Protein AF-A0A1F3WG05-F1 (afdb_monomer)

Structure (mmCIF, N/CA/C/O backbone):
data_AF-A0A1F3WG05-F1
#
_entry.id   AF-A0A1F3WG05-F1
#
loop_
_atom_site.group_PDB
_atom_site.id
_atom_site.type_symbol
_atom_site.label_atom_id
_atom_site.label_alt_id
_atom_site.label_comp_id
_atom_site.label_asym_id
_atom_site.label_entity_id
_atom_site.label_seq_id
_atom_site.pdbx_PDB_ins_code
_atom_site.Cartn_x
_atom_site.Cartn_y
_atom_site.Cartn_z
_atom_site.occupancy
_atom_site.B_iso_or_equiv
_atom_site.auth_seq_id
_atom_site.auth_comp_id
_atom_site.auth_asym_id
_atom_site.auth_atom_id
_atom_site.pdbx_PDB_model_num
ATOM 1 N N . MET A 1 1 ? -15.937 -15.911 16.873 1.00 46.56 1 MET A N 1
ATOM 2 C CA . MET A 1 1 ? -14.904 -16.800 16.287 1.00 46.56 1 MET A CA 1
ATOM 3 C C . MET A 1 1 ? -14.982 -16.893 14.755 1.00 46.56 1 MET A C 1
ATOM 5 O O . MET A 1 1 ? -13.997 -16.581 14.102 1.00 46.56 1 MET A O 1
ATOM 9 N N . LEU A 1 2 ? -16.144 -17.197 14.152 1.00 41.44 2 LEU A N 1
ATOM 10 C CA . LEU A 1 2 ? -16.315 -17.305 12.683 1.00 41.44 2 LEU A CA 1
ATOM 11 C C . LEU A 1 2 ? -16.040 -16.015 11.875 1.00 41.44 2 LEU A C 1
ATOM 13 O O . LEU A 1 2 ? -15.661 -16.089 10.707 1.00 41.44 2 LEU A O 1
ATOM 17 N N . LYS A 1 3 ? -16.226 -14.830 12.477 1.00 51.09 3 LYS A N 1
ATOM 18 C CA . LYS A 1 3 ? -15.956 -13.531 11.829 1.00 51.09 3 LYS A CA 1
ATOM 19 C C . LYS A 1 3 ? -14.454 -13.311 11.592 1.00 51.09 3 LYS A C 1
ATOM 21 O O . LYS A 1 3 ? -14.095 -12.846 10.519 1.00 51.09 3 LYS A O 1
ATOM 26 N N . ASN A 1 4 ? -13.599 -13.738 12.527 1.00 56.19 4 ASN A N 1
ATOM 27 C CA . ASN A 1 4 ? -12.140 -13.610 12.410 1.00 56.19 4 ASN A CA 1
ATOM 28 C C . ASN A 1 4 ? -11.589 -14.517 11.301 1.00 56.19 4 ASN A C 1
ATOM 30 O O . ASN A 1 4 ? -10.885 -14.035 10.425 1.00 56.19 4 ASN A O 1
ATOM 34 N N . LEU A 1 5 ? -12.055 -15.770 11.226 1.00 58.59 5 LEU A N 1
ATOM 35 C CA . LEU A 1 5 ? -11.658 -16.720 10.174 1.00 58.59 5 LEU A CA 1
ATOM 36 C C . LEU A 1 5 ? -11.956 -16.223 8.748 1.00 58.59 5 LEU A C 1
ATOM 38 O O . LEU A 1 5 ? -11.181 -16.462 7.824 1.00 58.59 5 LEU A O 1
ATOM 42 N N . LYS A 1 6 ? -13.083 -15.526 8.539 1.00 60.25 6 LYS A N 1
ATOM 43 C CA . LYS A 1 6 ? -13.409 -14.933 7.228 1.00 60.25 6 LYS A CA 1
ATOM 44 C C . LYS A 1 6 ? -12.484 -13.770 6.877 1.00 60.25 6 LYS A C 1
ATOM 46 O O . LYS A 1 6 ? -12.163 -13.604 5.703 1.00 60.25 6 LYS A O 1
ATOM 51 N N . ILE A 1 7 ? -12.088 -12.981 7.874 1.00 64.31 7 ILE A N 1
ATOM 52 C CA . ILE A 1 7 ? -11.195 -11.845 7.677 1.00 64.31 7 ILE A CA 1
ATOM 53 C C . ILE A 1 7 ? -9.787 -12.345 7.333 1.00 64.31 7 ILE A C 1
ATOM 55 O O . ILE A 1 7 ? -9.242 -11.933 6.312 1.00 64.31 7 ILE A O 1
ATOM 59 N N . ASP A 1 8 ? -9.270 -13.319 8.084 1.00 68.88 8 ASP A N 1
ATOM 60 C CA . ASP A 1 8 ? -7.958 -13.930 7.837 1.00 68.88 8 ASP A CA 1
ATOM 61 C C . ASP A 1 8 ? -7.867 -14.540 6.431 1.00 68.88 8 ASP A C 1
ATOM 63 O O . ASP A 1 8 ? -6.876 -14.369 5.721 1.00 68.88 8 ASP A O 1
ATOM 67 N N . ARG A 1 9 ? -8.948 -15.180 5.968 1.00 72.56 9 ARG A N 1
ATOM 68 C CA . ARG A 1 9 ? -9.009 -15.749 4.618 1.00 72.56 9 ARG A CA 1
ATOM 69 C C . ARG A 1 9 ? -8.945 -14.684 3.518 1.00 72.56 9 ARG A C 1
ATOM 71 O O . ARG A 1 9 ? -8.328 -14.920 2.486 1.00 72.56 9 ARG A O 1
ATOM 78 N N . ASN A 1 10 ? -9.561 -13.518 3.717 1.00 73.56 10 ASN A N 1
ATOM 79 C CA . ASN A 1 10 ? -9.488 -12.430 2.739 1.00 73.56 10 ASN A CA 1
ATOM 80 C C . ASN A 1 10 ? -8.072 -11.848 2.645 1.00 73.56 10 ASN A C 1
ATOM 82 O O . ASN A 1 10 ? -7.598 -11.613 1.536 1.00 73.56 10 ASN A O 1
ATOM 86 N N . TYR A 1 11 ? -7.384 -11.678 3.780 1.00 75.75 11 TYR A N 1
ATOM 87 C CA . TYR A 1 11 ? -5.973 -11.275 3.800 1.00 75.75 11 TYR A CA 1
ATOM 88 C C . TYR A 1 11 ? -5.090 -12.285 3.082 1.00 75.75 11 TYR A C 1
ATOM 90 O O . TYR A 1 11 ? -4.233 -11.910 2.285 1.00 75.75 11 TYR A O 1
ATOM 98 N N . PHE A 1 12 ? -5.341 -13.571 3.314 1.00 82.44 12 PHE A N 1
ATOM 99 C CA . PHE A 1 12 ? -4.622 -14.633 2.629 1.00 82.44 12 PHE A CA 1
ATOM 100 C C . PHE A 1 12 ? -4.825 -14.582 1.108 1.00 82.44 12 PHE A C 1
ATOM 102 O O . PHE A 1 12 ? -3.854 -14.668 0.360 1.00 82.44 12 PHE A O 1
ATOM 109 N N . TYR A 1 13 ? -6.054 -14.352 0.630 1.00 83.62 13 TYR A N 1
ATOM 110 C CA . TYR A 1 13 ? -6.299 -14.165 -0.803 1.00 83.62 13 TYR A CA 1
ATOM 111 C C . TYR A 1 13 ? -5.591 -12.933 -1.367 1.00 83.62 13 TYR A C 1
ATOM 113 O O . TYR A 1 13 ? -5.012 -13.023 -2.443 1.00 83.62 13 TYR A O 1
ATOM 121 N N . GLN A 1 14 ? -5.573 -11.810 -0.646 1.00 83.12 14 GLN A N 1
ATOM 122 C CA . GLN A 1 14 ? -4.838 -10.617 -1.080 1.00 83.12 14 GLN A CA 1
ATOM 123 C C . GLN A 1 14 ? -3.334 -10.858 -1.170 1.00 83.12 14 GLN A C 1
ATOM 125 O O . GLN A 1 14 ? -2.693 -10.343 -2.083 1.00 83.12 14 GLN A O 1
ATOM 130 N N . LEU A 1 15 ? -2.784 -11.640 -0.244 1.00 88.00 15 LEU A N 1
ATOM 131 C CA . LEU A 1 15 ? -1.379 -12.021 -0.233 1.00 88.00 15 LEU A CA 1
ATOM 132 C C . LEU A 1 15 ? -1.056 -12.934 -1.424 1.00 88.00 15 LEU A C 1
ATOM 134 O O . LEU A 1 15 ? -0.077 -12.696 -2.123 1.00 88.00 15 LEU A O 1
ATOM 138 N N . ILE A 1 16 ? -1.916 -13.913 -1.727 1.00 90.25 16 ILE A N 1
ATOM 139 C CA . ILE A 1 16 ? -1.788 -14.736 -2.939 1.00 90.25 16 ILE A CA 1
ATOM 140 C C . ILE A 1 16 ? -1.853 -13.863 -4.196 1.00 90.25 16 ILE A C 1
ATOM 142 O O . ILE A 1 16 ? -0.980 -13.969 -5.055 1.00 90.25 16 ILE A O 1
ATOM 146 N N . SER A 1 17 ? -2.851 -12.982 -4.309 1.00 89.88 17 SER A N 1
ATOM 147 C CA . SER A 1 17 ? -2.987 -12.086 -5.462 1.00 89.88 17 SER A CA 1
ATOM 148 C C . SER A 1 17 ? -1.771 -11.175 -5.622 1.00 89.88 17 SER A C 1
ATOM 150 O O . SER A 1 17 ? -1.310 -10.975 -6.743 1.00 89.88 17 SER A O 1
ATOM 152 N N . PHE A 1 18 ? -1.204 -10.688 -4.516 1.00 93.06 18 PHE A N 1
ATOM 153 C CA . PHE A 1 18 ? 0.055 -9.953 -4.536 1.00 93.06 18 PHE A CA 1
ATOM 154 C C . PHE A 1 18 ? 1.179 -10.794 -5.140 1.00 93.06 18 PHE A C 1
ATOM 156 O O . PHE A 1 18 ? 1.827 -10.335 -6.074 1.00 93.06 18 PHE A O 1
ATOM 163 N N . PHE A 1 19 ? 1.388 -12.025 -4.662 1.00 93.88 19 PHE A N 1
ATOM 164 C CA . PHE A 1 19 ? 2.459 -12.888 -5.167 1.00 93.88 19 PHE A CA 1
ATOM 165 C C . PHE A 1 19 ? 2.313 -13.209 -6.654 1.00 93.88 19 PHE A C 1
ATOM 167 O O . PHE A 1 19 ? 3.304 -13.173 -7.378 1.00 93.88 19 PHE A O 1
ATOM 174 N N . VAL A 1 20 ? 1.091 -13.462 -7.127 1.00 93.50 20 VAL A N 1
ATOM 175 C CA . VAL A 1 20 ? 0.822 -13.703 -8.554 1.00 93.50 20 VAL A CA 1
ATOM 176 C C . VAL A 1 20 ? 1.231 -12.491 -9.396 1.00 93.50 20 VAL A C 1
ATOM 178 O O . VAL A 1 20 ? 1.925 -12.633 -10.401 1.00 93.50 20 VAL A O 1
ATOM 181 N N . ILE A 1 21 ? 0.851 -11.286 -8.970 1.00 93.19 21 ILE A N 1
ATOM 182 C CA . ILE A 1 21 ? 1.149 -10.053 -9.711 1.00 93.19 21 ILE A CA 1
ATOM 183 C C . ILE A 1 21 ? 2.628 -9.687 -9.597 1.00 93.19 21 ILE A C 1
ATOM 185 O O . ILE A 1 21 ? 3.241 -9.276 -10.575 1.00 93.19 21 ILE A O 1
ATOM 189 N N . PHE A 1 22 ? 3.233 -9.885 -8.430 1.00 92.44 22 PHE A N 1
ATOM 190 C CA . PHE A 1 22 ? 4.657 -9.663 -8.221 1.00 92.44 22 PHE A CA 1
ATOM 191 C C . PHE A 1 22 ? 5.510 -10.596 -9.092 1.00 92.44 22 PHE A C 1
ATOM 193 O O . PHE A 1 22 ? 6.515 -10.169 -9.665 1.00 92.44 22 PHE A O 1
ATOM 200 N N . LEU A 1 23 ? 5.090 -11.856 -9.247 1.00 94.12 23 LEU A N 1
ATOM 201 C CA . LEU A 1 23 ? 5.726 -12.806 -10.156 1.00 94.12 23 LEU A CA 1
ATOM 202 C C . LEU A 1 23 ? 5.585 -12.350 -11.613 1.00 94.12 23 LEU A C 1
ATOM 204 O O . LEU A 1 23 ? 6.571 -12.344 -12.341 1.00 94.12 23 LEU A O 1
ATOM 208 N N . PHE A 1 24 ? 4.411 -11.856 -12.014 1.00 94.06 24 PHE A N 1
ATOM 209 C CA . PHE A 1 24 ? 4.206 -11.273 -13.344 1.00 94.06 24 PHE A CA 1
ATOM 210 C C . PHE A 1 24 ? 5.111 -10.055 -13.603 1.00 94.06 24 PHE A C 1
ATOM 212 O O . PHE A 1 24 ? 5.796 -9.999 -14.621 1.00 94.06 24 PHE A O 1
ATOM 219 N N . LEU A 1 25 ? 5.210 -9.125 -12.645 1.00 92.19 25 LEU A N 1
ATOM 220 C CA . LEU A 1 25 ? 6.145 -7.991 -12.712 1.00 92.19 25 LEU A CA 1
ATOM 221 C C . LEU A 1 25 ? 7.610 -8.448 -12.779 1.00 92.19 25 LEU A C 1
ATOM 223 O O . LEU A 1 25 ? 8.461 -7.737 -13.310 1.00 92.19 25 LEU A O 1
ATOM 227 N N . SER A 1 26 ? 7.920 -9.624 -12.231 1.00 90.62 26 SER A N 1
ATOM 228 C CA . SER A 1 26 ? 9.259 -10.210 -12.288 1.00 90.62 26 SER A CA 1
ATOM 229 C C . SER A 1 26 ? 9.602 -10.783 -13.656 1.00 90.62 26 SER A C 1
ATOM 231 O O . SER A 1 26 ? 10.757 -10.692 -14.051 1.00 90.62 26 SER A O 1
ATOM 233 N N . VAL A 1 27 ? 8.612 -11.282 -14.397 1.00 94.81 27 VAL A N 1
ATOM 234 C CA . VAL A 1 27 ? 8.790 -11.801 -15.761 1.00 94.81 27 VAL A CA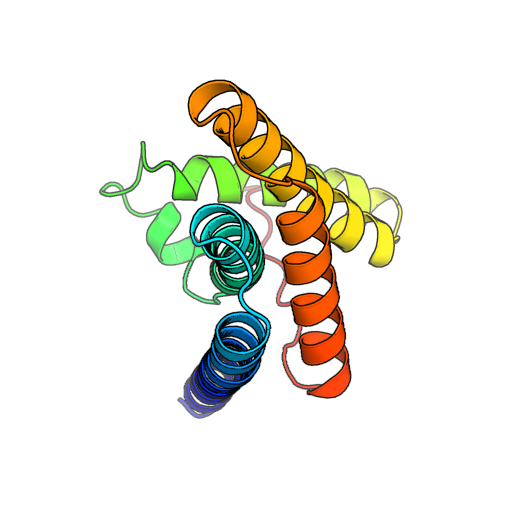 1
ATOM 235 C C . VAL A 1 27 ? 8.961 -10.676 -16.792 1.00 94.81 27 VAL A C 1
ATOM 237 O O . VAL A 1 27 ? 9.687 -10.854 -17.761 1.00 94.81 27 VAL A O 1
ATOM 240 N N . ILE A 1 28 ? 8.346 -9.506 -16.581 1.00 92.25 28 ILE A N 1
ATOM 241 C CA . ILE A 1 28 ? 8.380 -8.367 -17.532 1.00 92.25 28 ILE A CA 1
ATOM 242 C C . ILE A 1 28 ? 9.611 -7.463 -17.316 1.00 92.25 28 ILE A C 1
ATOM 244 O O . ILE A 1 28 ? 9.672 -6.341 -17.802 1.00 92.25 28 ILE A O 1
ATOM 248 N N . ASP A 1 29 ? 10.598 -7.936 -16.554 1.00 88.12 29 ASP A N 1
ATOM 249 C CA . ASP A 1 29 ? 11.842 -7.214 -16.263 1.00 88.12 29 ASP A CA 1
ATOM 250 C C . ASP A 1 29 ? 11.636 -5.794 -15.692 1.00 88.12 29 ASP A C 1
ATOM 252 O O . ASP A 1 29 ? 12.373 -4.843 -15.948 1.00 88.12 29 ASP A O 1
ATOM 256 N N . VAL A 1 30 ? 10.593 -5.626 -14.872 1.00 90.06 30 VAL A N 1
ATOM 257 C CA . VAL A 1 30 ? 10.375 -4.369 -14.150 1.00 90.06 30 VAL A CA 1
ATOM 258 C C . VAL A 1 30 ? 11.497 -4.183 -13.126 1.00 90.06 30 VAL A C 1
ATOM 260 O O . VAL A 1 30 ? 11.828 -5.109 -12.377 1.00 90.06 30 VAL A O 1
ATOM 263 N N . THR A 1 31 ? 12.060 -2.975 -13.044 1.00 91.00 31 THR A N 1
ATOM 264 C CA . THR A 1 31 ? 13.146 -2.673 -12.100 1.00 91.00 31 THR A CA 1
ATOM 265 C C . THR A 1 31 ? 12.743 -2.974 -10.653 1.00 91.00 31 THR A C 1
ATOM 267 O O . THR A 1 31 ? 11.577 -2.848 -10.260 1.00 91.00 31 THR A O 1
ATOM 270 N N . LEU A 1 32 ? 13.717 -3.364 -9.824 1.00 89.62 32 LEU A N 1
ATOM 271 C CA . LEU A 1 32 ? 13.472 -3.695 -8.417 1.00 89.62 32 LEU A CA 1
ATOM 272 C C . LEU A 1 32 ? 12.801 -2.537 -7.664 1.00 89.62 32 LEU A C 1
ATOM 274 O O . LEU A 1 32 ? 11.872 -2.762 -6.894 1.00 89.62 32 LEU A O 1
ATOM 278 N N . LEU A 1 33 ? 13.218 -1.298 -7.929 1.00 90.06 33 LEU A N 1
ATOM 279 C CA . LEU A 1 33 ? 12.658 -0.119 -7.273 1.00 90.06 33 LEU A CA 1
ATOM 280 C C . LEU A 1 33 ? 11.175 0.094 -7.628 1.00 90.06 33 LEU A C 1
ATOM 282 O O . LEU A 1 33 ? 10.364 0.370 -6.747 1.00 90.06 33 LEU A O 1
ATOM 286 N N . ASN A 1 34 ? 10.784 -0.149 -8.881 1.00 90.81 34 ASN A N 1
ATOM 287 C CA . ASN A 1 34 ? 9.382 -0.098 -9.308 1.00 90.81 34 ASN A CA 1
ATOM 288 C C . ASN A 1 34 ? 8.543 -1.205 -8.659 1.00 90.81 34 ASN A C 1
ATOM 290 O O . ASN A 1 34 ? 7.422 -0.955 -8.211 1.00 90.81 34 ASN A O 1
ATOM 294 N N . LYS A 1 35 ? 9.099 -2.418 -8.542 1.00 92.25 35 LYS A N 1
ATOM 295 C CA . LYS A 1 35 ? 8.474 -3.528 -7.803 1.00 92.25 35 LYS A CA 1
ATOM 296 C C . LYS A 1 35 ? 8.283 -3.180 -6.324 1.00 92.25 35 LYS A C 1
ATOM 298 O O . LYS A 1 35 ? 7.246 -3.514 -5.747 1.00 92.25 35 LYS A O 1
ATOM 303 N N . LEU A 1 36 ? 9.239 -2.484 -5.707 1.00 91.38 36 LEU A N 1
ATOM 304 C CA . LEU A 1 36 ? 9.131 -2.010 -4.324 1.00 91.38 36 LEU A CA 1
ATOM 305 C C . LEU A 1 36 ? 8.057 -0.930 -4.176 1.00 91.38 36 LEU A C 1
ATOM 307 O O . LEU A 1 36 ? 7.232 -1.029 -3.272 1.00 91.38 36 LEU A O 1
ATOM 311 N N . PHE A 1 37 ? 8.002 0.051 -5.077 1.00 92.88 37 PHE A N 1
ATOM 312 C CA . PHE A 1 37 ? 6.960 1.084 -5.079 1.00 92.88 37 PHE A CA 1
ATOM 313 C C . PHE A 1 37 ? 5.561 0.492 -5.249 1.00 92.88 37 PHE A C 1
ATOM 315 O O . PHE A 1 37 ? 4.637 0.860 -4.521 1.00 92.88 37 PHE A O 1
ATOM 322 N N . PHE A 1 38 ? 5.424 -0.481 -6.150 1.00 94.00 38 PHE A N 1
ATOM 323 C CA . PHE A 1 38 ? 4.210 -1.275 -6.288 1.00 94.00 38 PHE A CA 1
ATOM 324 C C . PHE A 1 38 ? 3.847 -1.992 -4.979 1.00 94.00 38 PHE A C 1
ATOM 326 O O . PHE A 1 38 ? 2.709 -1.910 -4.516 1.00 94.00 38 PHE A O 1
ATOM 333 N N . SER A 1 39 ? 4.821 -2.663 -4.359 1.00 93.81 39 SER A N 1
ATOM 334 C CA . SER A 1 39 ? 4.611 -3.453 -3.140 1.00 93.81 39 SER A CA 1
ATOM 335 C C . SER A 1 39 ? 4.208 -2.587 -1.953 1.00 93.81 39 SER A C 1
ATOM 337 O O . SER A 1 39 ? 3.255 -2.922 -1.252 1.00 93.81 39 SER A O 1
ATOM 339 N N . ILE A 1 40 ? 4.884 -1.452 -1.758 1.00 91.88 40 ILE A N 1
ATOM 340 C CA . ILE A 1 40 ? 4.542 -0.466 -0.730 1.00 91.88 40 ILE A CA 1
ATOM 341 C C . ILE A 1 40 ? 3.090 -0.045 -0.902 1.00 91.88 40 ILE A C 1
ATOM 343 O O . ILE A 1 40 ? 2.328 -0.115 0.057 1.00 91.88 40 ILE A O 1
ATOM 347 N N . ALA A 1 41 ? 2.687 0.319 -2.118 1.00 91.75 41 ALA A N 1
ATOM 348 C CA . ALA A 1 41 ? 1.324 0.751 -2.363 1.00 91.75 41 ALA A CA 1
ATOM 349 C C . ALA A 1 41 ? 0.287 -0.335 -2.092 1.00 91.75 41 ALA A C 1
ATOM 351 O O . ALA A 1 41 ? -0.691 -0.091 -1.390 1.00 91.75 41 ALA A O 1
ATOM 352 N N . TYR A 1 42 ? 0.521 -1.547 -2.587 1.00 91.12 42 TYR A N 1
ATOM 353 C CA . TYR A 1 42 ? -0.394 -2.664 -2.392 1.00 91.12 42 TYR A CA 1
ATOM 354 C C . TYR A 1 42 ? -0.566 -3.019 -0.903 1.00 91.12 42 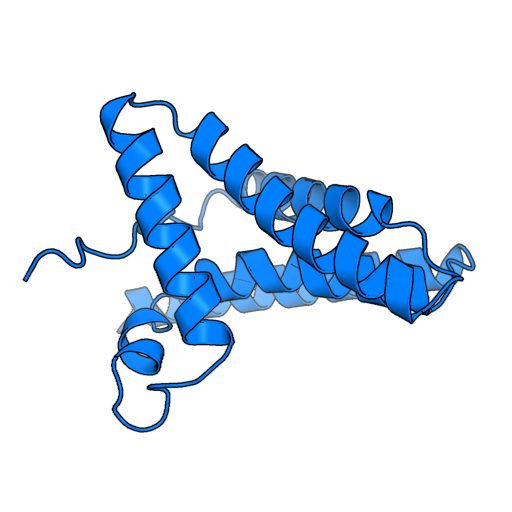TYR A C 1
ATOM 356 O O . TYR A 1 42 ? -1.685 -3.184 -0.400 1.00 91.12 42 TYR A O 1
ATOM 364 N N . PHE A 1 43 ? 0.542 -3.102 -0.161 1.00 90.06 43 PHE A N 1
ATOM 365 C CA . PHE A 1 43 ? 0.497 -3.425 1.262 1.00 90.06 43 PHE A CA 1
ATOM 366 C C . PHE A 1 43 ? -0.004 -2.274 2.125 1.00 90.06 43 PHE A C 1
ATOM 3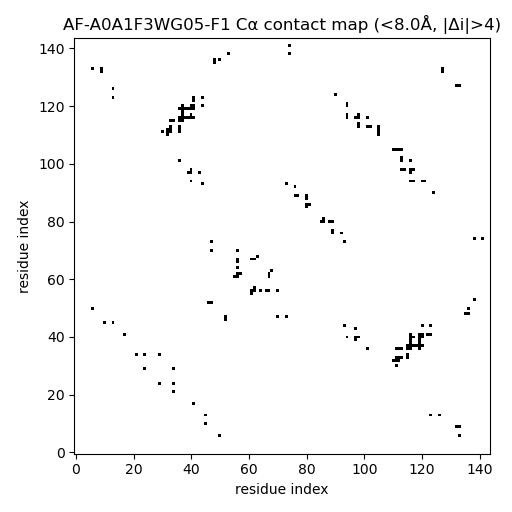68 O O . PHE A 1 43 ? -0.587 -2.542 3.171 1.00 90.06 43 PHE A O 1
ATOM 375 N N . TRP A 1 44 ? 0.145 -1.020 1.700 1.00 89.19 44 TRP A N 1
ATOM 376 C CA . TRP A 1 44 ? -0.394 0.127 2.428 1.00 89.19 44 TRP A CA 1
ATOM 377 C C . TRP A 1 44 ? -1.907 0.022 2.613 1.00 89.19 44 TRP A C 1
ATOM 379 O O . TRP A 1 44 ? -2.421 0.166 3.724 1.00 89.19 44 TRP A O 1
ATOM 389 N N . HIS A 1 45 ? -2.625 -0.313 1.539 1.00 85.38 45 HIS A N 1
ATOM 390 C CA . HIS A 1 45 ? -4.073 -0.505 1.596 1.00 85.38 45 HIS A CA 1
ATOM 391 C C . HIS A 1 45 ? -4.466 -1.737 2.411 1.00 85.38 45 HIS A C 1
ATOM 393 O O . HIS A 1 45 ? -5.425 -1.692 3.185 1.00 85.38 45 HIS A O 1
ATOM 399 N N . THR A 1 46 ? -3.699 -2.821 2.280 1.00 83.06 46 THR A N 1
ATOM 400 C CA . THR A 1 46 ? -3.885 -4.053 3.064 1.00 83.06 46 THR A CA 1
ATOM 401 C C . THR A 1 46 ? -3.733 -3.779 4.563 1.00 83.06 46 THR A C 1
ATOM 403 O O . THR A 1 46 ? -4.566 -4.192 5.366 1.00 83.06 46 THR A O 1
ATOM 406 N N . LEU A 1 47 ? -2.689 -3.040 4.941 1.00 84.12 47 LEU A N 1
ATOM 407 C CA . LEU A 1 47 ? -2.369 -2.683 6.317 1.00 84.12 47 LEU A CA 1
ATOM 408 C C . LEU A 1 47 ? -3.495 -1.850 6.938 1.00 84.12 47 LEU A C 1
ATOM 410 O O . LEU A 1 47 ? -4.018 -2.219 7.986 1.00 84.12 47 LEU A O 1
ATOM 414 N N . LEU A 1 48 ? -3.911 -0.774 6.264 1.00 81.12 48 LEU A N 1
ATOM 415 C CA . LEU A 1 48 ? -4.975 0.116 6.738 1.00 81.12 48 LEU A CA 1
ATOM 416 C C . LEU A 1 48 ? -6.342 -0.564 6.847 1.00 81.12 48 LEU A C 1
ATOM 418 O O . LEU A 1 48 ? -7.159 -0.173 7.674 1.00 81.12 48 LEU A O 1
ATOM 422 N N . SER A 1 49 ? -6.589 -1.595 6.043 1.00 73.88 49 SER A N 1
ATOM 423 C CA . SER A 1 49 ? -7.851 -2.339 6.080 1.00 73.88 49 SER A CA 1
ATOM 424 C C . SER A 1 49 ? -7.895 -3.389 7.201 1.00 73.88 49 SER A C 1
ATOM 426 O O . SER A 1 49 ? -8.953 -3.971 7.461 1.00 73.88 49 SER A O 1
ATOM 428 N N . HIS A 1 50 ? -6.764 -3.663 7.865 1.00 76.38 50 HIS A N 1
ATOM 429 C CA . HIS A 1 50 ? -6.636 -4.750 8.833 1.00 76.38 50 HIS A CA 1
ATOM 430 C C . HIS A 1 50 ? -7.474 -4.500 10.096 1.00 76.38 50 HIS A C 1
ATOM 432 O O . HIS A 1 50 ? -7.234 -3.518 10.791 1.00 76.38 50 HIS A O 1
ATOM 438 N N . PRO A 1 51 ? -8.390 -5.407 10.499 1.00 67.56 51 PRO A N 1
ATOM 439 C CA . PRO A 1 51 ? -9.329 -5.155 11.605 1.00 67.56 51 PRO A CA 1
ATOM 440 C C . PRO A 1 51 ? -8.623 -4.873 12.938 1.00 67.56 51 PRO A C 1
ATOM 442 O O . PRO A 1 51 ? -9.087 -4.079 13.746 1.00 67.56 51 PRO A O 1
ATOM 445 N N . ASN A 1 52 ? -7.469 -5.506 13.159 1.00 73.62 52 ASN A N 1
ATOM 446 C CA . ASN A 1 52 ? -6.689 -5.350 14.387 1.00 73.62 52 ASN A CA 1
ATOM 447 C C . ASN A 1 52 ? -5.659 -4.210 14.319 1.00 73.62 52 ASN A C 1
ATOM 449 O O . ASN A 1 52 ? -4.818 -4.118 15.213 1.00 73.62 52 ASN A O 1
ATOM 453 N N . ILE A 1 53 ? -5.646 -3.385 13.261 1.00 77.69 53 ILE A N 1
ATOM 454 C CA . ILE A 1 53 ? -4.655 -2.307 13.170 1.00 77.69 53 ILE A CA 1
ATOM 455 C C . ILE A 1 53 ? -4.885 -1.246 14.237 1.00 77.69 53 ILE A C 1
ATOM 457 O O . ILE A 1 53 ? -3.925 -0.829 14.874 1.00 77.69 53 ILE A O 1
ATOM 461 N N . MET A 1 54 ? -6.143 -0.902 14.508 1.00 73.94 54 MET A N 1
ATOM 462 C CA . MET A 1 54 ? -6.512 0.061 15.541 1.00 73.94 54 MET A CA 1
ATOM 463 C C . MET A 1 54 ? -5.962 -0.351 16.910 1.00 73.94 54 MET A C 1
ATOM 465 O O . MET A 1 54 ? -5.191 0.384 17.519 1.00 73.94 54 MET A O 1
ATOM 469 N N . VAL A 1 55 ? -6.234 -1.597 17.315 1.00 75.38 55 VAL A N 1
ATOM 470 C CA . VAL A 1 55 ? -5.759 -2.172 18.585 1.00 75.38 55 VAL A CA 1
ATOM 471 C C . VAL A 1 55 ? -4.228 -2.126 18.687 1.00 75.38 55 VAL A C 1
ATOM 473 O O . VAL A 1 55 ? -3.666 -1.878 19.755 1.00 75.38 55 VAL A O 1
ATOM 476 N N . LYS A 1 56 ? -3.520 -2.341 17.569 1.00 77.69 56 LYS A N 1
ATOM 477 C CA . LYS A 1 56 ? -2.053 -2.244 17.530 1.00 77.69 56 LYS A CA 1
ATOM 478 C C . LYS A 1 56 ? -1.567 -0.797 17.623 1.00 77.69 56 LYS A C 1
ATOM 480 O O . LYS A 1 56 ? -0.598 -0.539 18.329 1.00 77.69 56 LYS A O 1
ATOM 485 N N . VAL A 1 57 ? -2.219 0.133 16.931 1.00 81.62 57 VAL A N 1
ATOM 486 C CA . VAL A 1 57 ? -1.836 1.552 16.858 1.00 81.62 57 VAL A CA 1
ATOM 487 C C . VAL A 1 57 ? -2.117 2.300 18.171 1.00 81.62 57 VAL A C 1
ATOM 489 O O . VAL A 1 57 ? -1.375 3.216 18.539 1.00 81.62 57 VAL A O 1
ATOM 492 N N . GLU A 1 58 ? -3.141 1.891 18.915 1.00 78.94 58 GLU A N 1
ATOM 493 C CA . GLU A 1 58 ? -3.496 2.458 20.223 1.00 78.94 58 GLU A CA 1
ATOM 494 C C . GLU A 1 58 ? -2.591 1.972 21.360 1.00 78.94 58 GLU A C 1
ATOM 496 O O . GLU A 1 58 ? -2.426 2.659 22.370 1.00 78.94 58 GLU A O 1
ATOM 501 N N . SER A 1 59 ? -1.932 0.823 21.192 1.00 82.25 59 SER A N 1
ATOM 502 C CA . SER A 1 59 ? -0.989 0.313 22.185 1.00 82.25 59 SER A CA 1
ATOM 503 C C . SER A 1 59 ? 0.160 1.301 22.436 1.00 82.25 59 SER A C 1
ATO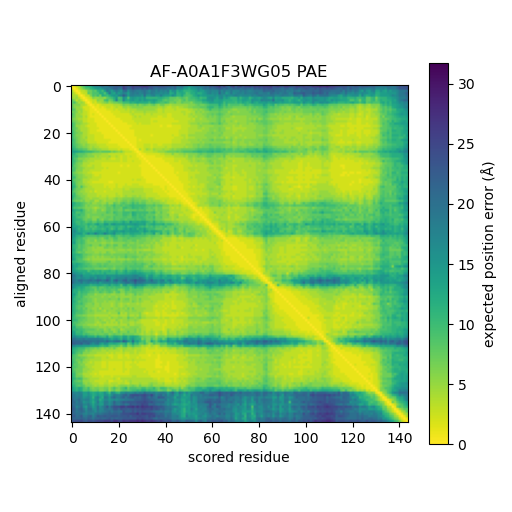M 505 O O . SER A 1 59 ? 0.793 1.807 21.504 1.00 82.25 59 SER A O 1
ATOM 507 N N . LYS A 1 60 ? 0.507 1.517 23.717 1.00 76.81 60 LYS A N 1
ATOM 508 C CA . LYS A 1 60 ? 1.614 2.400 24.147 1.00 76.81 60 LYS A CA 1
ATOM 509 C C . LYS A 1 60 ? 2.941 2.079 23.448 1.00 76.81 60 LYS A C 1
ATOM 511 O O . LYS A 1 60 ? 3.740 2.984 23.220 1.00 76.81 60 LYS A O 1
ATOM 516 N N . ARG A 1 61 ? 3.150 0.816 23.054 1.00 79.12 61 ARG A N 1
ATOM 517 C CA . ARG A 1 61 ? 4.345 0.355 22.330 1.00 79.12 61 ARG A CA 1
ATOM 518 C C . ARG A 1 61 ? 4.514 1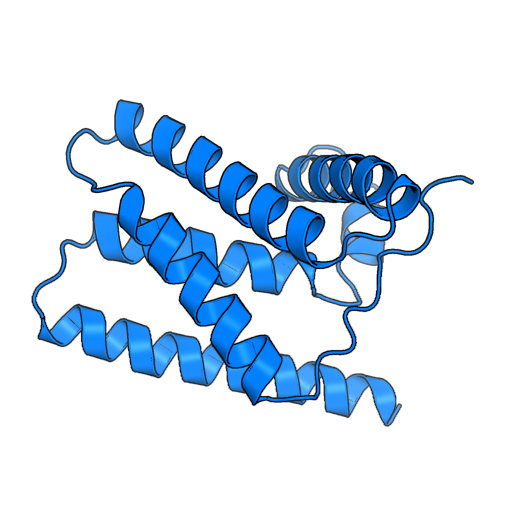.022 20.958 1.00 79.12 61 ARG A C 1
ATOM 520 O O . ARG A 1 61 ? 5.641 1.199 20.513 1.00 79.12 61 ARG A O 1
ATOM 527 N N . TYR A 1 62 ? 3.422 1.412 20.301 1.00 74.88 62 TYR A N 1
ATOM 528 C CA . TYR A 1 62 ? 3.420 1.942 18.931 1.00 74.88 62 TYR A CA 1
ATOM 529 C C . TYR A 1 62 ? 3.163 3.454 18.864 1.00 74.88 62 TYR A C 1
ATOM 531 O O . TYR A 1 62 ? 2.878 3.983 17.786 1.00 74.88 62 TYR A O 1
ATOM 539 N N . ARG A 1 63 ? 3.309 4.167 19.994 1.00 68.94 63 ARG A N 1
ATOM 540 C CA . ARG A 1 63 ? 2.992 5.601 20.127 1.00 68.94 63 ARG A CA 1
ATOM 541 C C . ARG A 1 63 ? 3.685 6.497 19.094 1.00 68.94 63 ARG A C 1
ATOM 543 O O . ARG A 1 63 ? 3.070 7.467 18.670 1.00 68.94 63 ARG A O 1
ATOM 550 N N . TYR A 1 64 ? 4.903 6.158 18.677 1.00 77.50 64 TYR A N 1
ATOM 551 C CA . TYR A 1 64 ? 5.673 6.906 17.671 1.00 77.50 64 TYR A CA 1
ATOM 552 C C . TYR A 1 64 ? 5.916 6.108 16.388 1.00 77.50 64 TYR A C 1
ATOM 554 O O . TYR A 1 64 ? 6.801 6.433 15.604 1.00 77.50 64 TYR A O 1
ATOM 562 N N . SER A 1 65 ? 5.156 5.034 16.166 1.00 83.56 65 SER A N 1
ATOM 563 C CA . SER A 1 65 ? 5.326 4.241 14.954 1.00 83.56 65 SER A CA 1
ATOM 564 C C . SER A 1 65 ? 4.897 5.040 13.722 1.00 83.56 65 SER A C 1
ATOM 566 O O . SER A 1 65 ? 3.908 5.777 13.742 1.00 83.56 65 SER A O 1
ATOM 568 N N . PHE A 1 66 ? 5.622 4.863 12.621 1.00 83.00 66 PHE A N 1
ATOM 569 C CA . PHE A 1 66 ? 5.236 5.418 11.325 1.00 83.00 66 PHE A CA 1
ATOM 570 C C . PHE A 1 66 ? 3.820 4.966 10.921 1.00 83.00 66 PHE A C 1
ATOM 572 O O . PHE A 1 66 ? 3.001 5.770 10.488 1.00 83.00 66 PHE A O 1
ATOM 579 N N . ILE A 1 67 ? 3.489 3.703 11.208 1.00 82.38 67 ILE A N 1
ATOM 580 C CA . ILE A 1 67 ? 2.162 3.110 10.988 1.00 82.38 67 ILE A CA 1
ATOM 581 C C . ILE A 1 67 ? 1.058 3.902 11.703 1.00 82.38 67 ILE A C 1
ATOM 583 O O . ILE A 1 67 ? -0.007 4.113 11.130 1.00 82.38 67 ILE A O 1
ATOM 587 N N . LYS A 1 68 ? 1.307 4.386 12.928 1.00 83.50 68 LYS A N 1
ATOM 588 C CA . LYS A 1 68 ? 0.344 5.216 13.661 1.00 83.50 68 LYS A CA 1
ATOM 589 C C . LYS A 1 68 ? 0.062 6.538 12.954 1.00 83.50 68 LYS A C 1
ATOM 591 O O . LYS A 1 68 ? -1.095 6.931 12.862 1.00 83.50 68 LYS A O 1
ATOM 596 N N . HIS A 1 69 ? 1.092 7.204 12.441 1.00 84.38 69 HIS A N 1
ATOM 597 C CA . HIS A 1 69 ? 0.926 8.470 11.725 1.00 84.38 69 HIS A CA 1
ATOM 598 C C . HIS A 1 69 ? 0.138 8.273 10.430 1.00 84.38 69 HIS A C 1
ATOM 600 O O . HIS A 1 69 ? -0.786 9.034 10.159 1.00 84.38 69 HIS A O 1
ATOM 606 N N . ILE A 1 70 ? 0.442 7.205 9.686 1.00 84.69 70 ILE A N 1
ATOM 607 C CA . ILE A 1 70 ? -0.312 6.817 8.489 1.00 84.69 70 ILE A CA 1
ATOM 608 C C . ILE A 1 70 ? -1.784 6.568 8.830 1.00 84.69 70 ILE A C 1
ATOM 610 O O . ILE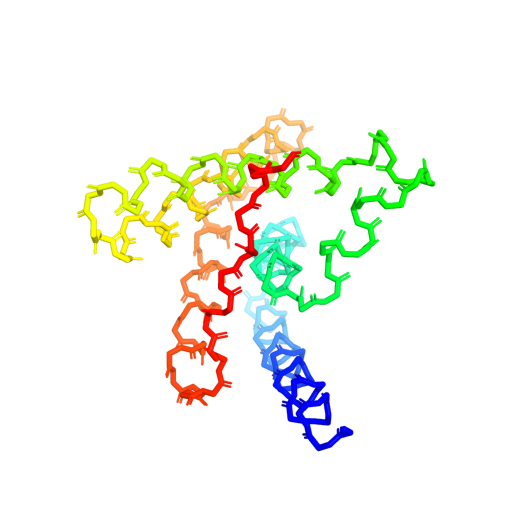 A 1 70 ? -2.670 7.095 8.165 1.00 84.69 70 ILE A O 1
ATOM 614 N N . TYR A 1 71 ? -2.046 5.788 9.880 1.00 84.06 71 TYR A N 1
ATOM 615 C CA . TYR A 1 71 ? -3.402 5.449 10.303 1.00 84.06 71 TYR A CA 1
ATOM 616 C C . TYR A 1 71 ? -4.203 6.682 10.738 1.00 84.06 71 TYR A C 1
ATOM 618 O O . TYR A 1 71 ? -5.347 6.850 10.326 1.00 84.06 71 TYR A O 1
ATOM 626 N N . ILE A 1 72 ? -3.596 7.578 11.522 1.00 83.25 72 ILE A N 1
ATOM 627 C CA . ILE A 1 72 ? -4.220 8.840 11.939 1.00 83.25 72 ILE A CA 1
ATOM 628 C C . ILE A 1 72 ? -4.532 9.713 10.717 1.00 83.25 72 ILE A C 1
ATOM 630 O O . ILE A 1 72 ? -5.639 10.238 10.611 1.00 83.25 72 ILE A O 1
ATOM 634 N N . LEU A 1 73 ? -3.591 9.842 9.777 1.00 84.06 73 LEU A N 1
ATOM 635 C CA . LEU A 1 73 ? -3.788 10.609 8.547 1.00 84.06 73 LEU A CA 1
ATOM 636 C C . LEU A 1 73 ? -4.940 10.037 7.702 1.00 84.06 73 LEU A C 1
ATOM 638 O O . LEU A 1 73 ? -5.783 10.794 7.227 1.00 84.06 73 LEU A O 1
ATOM 642 N N . ASP A 1 74 ? -5.006 8.712 7.538 1.00 84.00 74 ASP A N 1
ATOM 643 C CA . ASP A 1 74 ? -6.107 8.018 6.855 1.00 84.00 74 ASP A CA 1
ATOM 644 C C . ASP A 1 74 ? -7.454 8.266 7.558 1.00 84.00 74 ASP A C 1
ATOM 646 O O . ASP A 1 74 ? -8.434 8.601 6.894 1.00 84.00 74 ASP A O 1
ATOM 650 N N . CYS A 1 75 ? -7.496 8.224 8.895 1.00 81.06 75 CYS A N 1
ATOM 651 C CA . CYS A 1 75 ? -8.697 8.558 9.667 1.00 81.06 75 CYS A CA 1
ATOM 652 C C . CYS A 1 75 ? -9.140 10.017 9.462 1.00 81.06 75 CYS A C 1
ATOM 654 O O . CYS A 1 75 ? -10.330 10.275 9.274 1.00 81.06 75 CYS A O 1
ATOM 656 N N . TYR A 1 76 ? -8.209 10.979 9.456 1.00 81.75 76 TYR A N 1
ATOM 657 C CA . TYR A 1 76 ? -8.530 12.387 9.196 1.00 81.75 76 TYR A CA 1
ATOM 658 C C . TYR A 1 76 ? -9.112 12.591 7.795 1.00 81.75 76 TYR A C 1
ATOM 660 O O . TYR A 1 76 ? -10.171 13.206 7.666 1.00 81.75 76 TYR A O 1
ATOM 668 N N . LEU A 1 77 ? -8.474 12.037 6.757 1.00 78.00 77 LEU A N 1
ATOM 669 C CA . LEU A 1 77 ? -8.984 12.150 5.385 1.00 78.00 77 LEU A CA 1
ATOM 670 C C . LEU A 1 77 ? -10.363 11.501 5.237 1.00 78.00 77 LEU A C 1
ATOM 672 O O . LEU A 1 77 ? -11.228 12.027 4.532 1.00 78.00 77 LEU A O 1
ATOM 676 N N . GLN A 1 78 ? -10.599 10.392 5.934 1.00 73.50 78 GLN A N 1
ATOM 677 C CA . GLN A 1 78 ? -11.902 9.740 5.949 1.00 73.50 78 GLN A CA 1
ATOM 678 C C . GLN A 1 78 ? -12.970 10.581 6.635 1.00 73.50 78 GLN A C 1
ATOM 680 O O . GLN A 1 78 ? -14.051 10.701 6.068 1.00 73.50 78 GLN A O 1
ATOM 685 N N . LYS A 1 79 ? -12.691 11.211 7.784 1.00 74.56 79 LYS A N 1
ATOM 686 C CA . LYS A 1 79 ? -13.646 12.132 8.430 1.00 74.56 79 LYS A CA 1
ATOM 687 C C . LYS A 1 79 ? -14.067 13.253 7.481 1.00 74.56 79 LYS A C 1
ATOM 689 O O . LYS A 1 79 ? -15.254 13.559 7.376 1.00 74.56 79 LYS A O 1
ATOM 694 N N . THR A 1 80 ? -13.119 13.810 6.730 1.00 74.62 80 THR A N 1
ATOM 695 C CA . THR A 1 80 ? -13.403 14.832 5.715 1.00 74.62 80 THR A CA 1
ATOM 696 C C . THR A 1 80 ? -14.262 14.287 4.569 1.00 74.62 80 THR A C 1
ATOM 698 O O . THR A 1 80 ? -15.164 14.979 4.102 1.00 74.62 80 THR A O 1
ATOM 701 N N . CYS A 1 81 ? -14.036 13.043 4.135 1.00 72.06 81 CYS A N 1
ATOM 702 C CA . CYS A 1 81 ? -14.812 12.419 3.058 1.00 72.06 81 CYS A CA 1
ATOM 703 C C . CYS A 1 81 ? -16.211 11.966 3.486 1.00 72.06 81 CYS A C 1
ATOM 705 O O . CYS A 1 81 ? -17.142 12.057 2.689 1.00 72.06 81 CYS A O 1
ATOM 707 N N . ASN A 1 82 ? -16.371 11.482 4.720 1.00 65.31 82 ASN A N 1
ATOM 708 C CA . ASN A 1 82 ? -17.642 10.965 5.230 1.00 65.31 82 ASN A CA 1
ATOM 709 C C . ASN A 1 82 ? -18.676 12.084 5.384 1.00 65.31 82 ASN A C 1
ATOM 711 O O . ASN A 1 82 ? -19.854 11.872 5.120 1.00 65.31 82 ASN A O 1
ATOM 715 N N . LYS A 1 83 ? -18.219 13.306 5.692 1.00 61.47 83 LYS A N 1
ATOM 716 C CA . LYS A 1 83 ? -19.052 14.517 5.666 1.00 61.47 83 LYS A CA 1
ATOM 717 C C . LYS A 1 83 ? -19.681 14.786 4.287 1.00 61.47 83 LYS A C 1
ATOM 719 O O . LYS A 1 83 ? -20.710 15.444 4.215 1.00 61.47 83 LYS A O 1
ATOM 724 N N . ASN A 1 84 ? -19.082 14.258 3.217 1.00 57.66 84 ASN A N 1
ATOM 725 C CA . ASN A 1 84 ? -19.505 14.459 1.831 1.00 57.66 84 ASN A CA 1
ATOM 726 C C . ASN A 1 84 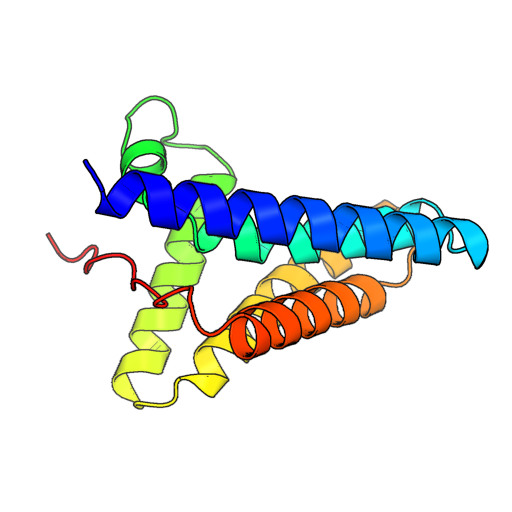? -20.118 13.193 1.186 1.00 57.66 84 ASN A C 1
ATOM 728 O O . ASN A 1 84 ? -20.291 13.176 -0.029 1.00 57.66 84 ASN A O 1
ATOM 732 N N . GLU A 1 85 ? -20.362 12.116 1.951 1.00 63.66 85 GLU A N 1
ATOM 733 C CA . GLU A 1 85 ? -20.885 10.799 1.507 1.00 63.66 85 GLU A CA 1
ATOM 734 C C . GLU A 1 85 ? -20.134 10.100 0.344 1.00 63.66 85 GLU A C 1
ATOM 736 O O . GLU A 1 85 ? -20.510 9.013 -0.108 1.00 63.66 85 GLU A O 1
ATOM 741 N N . ASN A 1 86 ? -19.020 10.658 -0.137 1.00 71.75 86 ASN A N 1
ATOM 742 C CA . ASN A 1 86 ? -18.346 10.167 -1.332 1.00 71.75 86 ASN A CA 1
ATOM 743 C C . ASN A 1 86 ? -17.294 9.094 -1.001 1.00 71.75 86 ASN A C 1
ATOM 745 O O . ASN A 1 86 ? -16.114 9.376 -0.780 1.00 71.75 86 ASN A O 1
ATOM 749 N N . LYS A 1 87 ? -17.717 7.826 -1.028 1.00 70.88 87 LYS A N 1
ATOM 750 C CA . LYS A 1 87 ? -16.849 6.654 -0.789 1.00 70.88 87 LYS A CA 1
ATOM 751 C C . LYS A 1 87 ? -15.703 6.515 -1.799 1.00 70.88 87 LYS A C 1
ATOM 753 O O . LYS A 1 87 ? -14.677 5.927 -1.466 1.00 70.88 87 LYS A O 1
ATOM 758 N N . TYR A 1 88 ? -15.853 7.034 -3.019 1.00 76.25 88 TYR A N 1
ATOM 759 C CA . TYR A 1 88 ? -14.794 6.985 -4.033 1.00 76.25 88 TYR A CA 1
ATOM 760 C C . TYR A 1 88 ? -13.677 7.982 -3.729 1.00 76.25 88 TYR A C 1
ATOM 762 O O . TYR A 1 88 ? -12.505 7.660 -3.913 1.00 76.25 88 TYR A O 1
ATOM 770 N N . LEU A 1 89 ? -14.030 9.153 -3.194 1.00 78.50 89 LEU A N 1
ATOM 771 C CA . LEU A 1 89 ? -13.061 10.175 -2.807 1.00 78.50 89 LEU A CA 1
ATOM 772 C C . LEU A 1 89 ? -12.077 9.644 -1.756 1.00 78.50 89 LEU A C 1
ATOM 774 O O . LEU A 1 89 ? -10.874 9.846 -1.891 1.00 78.50 89 LEU A O 1
ATOM 778 N N . ALA A 1 90 ? -12.565 8.887 -0.770 1.00 75.50 90 ALA A N 1
ATOM 779 C CA . ALA A 1 90 ? -11.717 8.275 0.254 1.00 75.50 90 ALA A CA 1
ATOM 780 C C . ALA A 1 90 ? -10.662 7.320 -0.342 1.00 75.50 90 ALA A C 1
ATOM 782 O O . ALA A 1 90 ? -9.498 7.356 0.056 1.00 75.50 90 ALA A O 1
ATOM 783 N N . LYS A 1 91 ? -11.042 6.510 -1.341 1.00 79.44 91 LYS A N 1
ATOM 784 C CA . LYS A 1 91 ? -10.121 5.596 -2.042 1.00 79.44 91 LYS A CA 1
ATOM 785 C C . LYS A 1 91 ? -9.044 6.354 -2.815 1.00 79.44 91 LYS A C 1
ATOM 787 O O . LYS A 1 91 ? -7.865 6.012 -2.737 1.00 79.44 91 LYS A O 1
ATOM 792 N N . VAL A 1 92 ? -9.447 7.407 -3.528 1.00 82.88 92 VAL A N 1
ATOM 793 C CA . VAL A 1 92 ? -8.532 8.269 -4.291 1.00 82.88 92 VAL A CA 1
ATOM 794 C C . VAL A 1 92 ? -7.549 8.973 -3.360 1.00 82.88 92 VAL A C 1
ATOM 796 O O . VAL A 1 92 ? -6.348 8.957 -3.615 1.00 82.88 92 VAL A O 1
ATOM 799 N N . LEU A 1 93 ? -8.029 9.537 -2.251 1.00 83.38 93 LEU A N 1
ATOM 800 C CA . LEU A 1 93 ? -7.178 10.207 -1.271 1.00 83.38 93 LEU A CA 1
ATOM 801 C C . LEU A 1 93 ? -6.152 9.261 -0.646 1.00 83.38 93 LEU A C 1
ATOM 803 O O . LEU A 1 93 ? -4.993 9.637 -0.494 1.00 83.38 93 LEU A O 1
ATOM 807 N N . ARG A 1 94 ? -6.534 8.020 -0.338 1.00 81.06 94 ARG A N 1
ATOM 808 C CA . ARG A 1 94 ? -5.594 7.018 0.175 1.00 81.06 94 ARG A CA 1
ATOM 809 C C . ARG A 1 94 ? -4.531 6.645 -0.862 1.00 81.06 94 ARG A C 1
ATOM 811 O O . ARG A 1 94 ? -3.354 6.559 -0.524 1.00 81.06 94 ARG A O 1
ATOM 818 N N . ALA A 1 95 ? -4.916 6.473 -2.128 1.00 85.31 95 ALA A N 1
ATOM 819 C CA . ALA A 1 95 ? -3.952 6.259 -3.209 1.00 85.31 95 ALA A CA 1
ATOM 820 C C . ALA A 1 95 ? -2.993 7.457 -3.363 1.00 85.31 95 ALA A C 1
ATOM 822 O O . ALA A 1 95 ? -1.793 7.263 -3.546 1.00 85.31 95 ALA A O 1
ATOM 823 N N . LEU A 1 96 ? -3.497 8.687 -3.211 1.00 87.62 96 LEU A N 1
ATOM 824 C CA . LEU A 1 96 ? -2.686 9.907 -3.228 1.00 87.62 96 LEU A CA 1
ATOM 825 C C . LEU A 1 96 ? -1.709 9.994 -2.048 1.00 87.62 96 LEU A C 1
ATOM 827 O O . LEU A 1 96 ? -0.576 10.420 -2.251 1.00 87.62 96 LEU A O 1
ATOM 831 N N . GLN A 1 97 ? -2.100 9.569 -0.841 1.00 87.38 97 GLN A N 1
ATOM 832 C CA . GLN A 1 97 ? -1.191 9.517 0.315 1.00 87.38 97 GLN A CA 1
ATOM 833 C C . GLN A 1 97 ? 0.028 8.633 0.027 1.00 87.38 97 GLN A C 1
ATOM 835 O O . GLN A 1 97 ? 1.170 9.049 0.223 1.00 87.38 97 GLN A O 1
ATOM 840 N N . VAL A 1 98 ? -0.222 7.418 -0.466 1.00 88.81 98 VAL A N 1
ATOM 841 C CA . VAL A 1 98 ? 0.827 6.466 -0.845 1.00 88.81 98 VAL A CA 1
ATOM 842 C C . VAL A 1 98 ? 1.694 7.028 -1.959 1.00 88.81 98 VAL A C 1
ATOM 844 O O . VAL A 1 98 ? 2.918 6.950 -1.883 1.00 88.81 98 VAL A O 1
ATOM 847 N N . PHE A 1 99 ? 1.068 7.600 -2.988 1.00 89.31 99 PHE A N 1
ATOM 848 C CA . PHE A 1 99 ? 1.780 8.204 -4.104 1.00 89.31 99 PHE A CA 1
ATOM 849 C C . PHE A 1 99 ? 2.709 9.321 -3.624 1.00 89.31 99 PHE A C 1
ATOM 851 O O . PHE A 1 99 ? 3.886 9.311 -3.964 1.00 89.31 99 PHE A O 1
ATOM 858 N N . GLY A 1 100 ? 2.225 10.226 -2.768 1.00 88.25 100 GLY A N 1
ATOM 859 C CA . GLY A 1 100 ? 3.043 11.283 -2.172 1.00 88.25 100 GLY A CA 1
ATOM 860 C C . GLY A 1 100 ? 4.231 10.731 -1.380 1.00 88.25 100 GLY A C 1
ATOM 861 O O . GLY A 1 100 ? 5.353 11.204 -1.547 1.00 88.25 100 GLY A O 1
ATOM 862 N N . PHE A 1 101 ? 4.018 9.678 -0.584 1.00 87.31 101 PHE A N 1
ATOM 863 C CA . PHE A 1 101 ? 5.104 8.999 0.129 1.00 87.31 101 PHE A CA 1
ATOM 864 C C . PHE A 1 101 ? 6.145 8.398 -0.829 1.00 87.31 101 PHE A C 1
ATOM 866 O O . PHE A 1 101 ? 7.347 8.568 -0.632 1.00 87.31 101 PHE A O 1
ATOM 873 N N . VAL A 1 102 ? 5.701 7.735 -1.896 1.00 88.94 102 VAL A N 1
ATOM 874 C CA . VAL A 1 102 ? 6.593 7.140 -2.899 1.00 88.94 102 VAL A CA 1
ATOM 875 C C . VAL A 1 102 ? 7.328 8.205 -3.713 1.00 88.94 102 VAL A C 1
A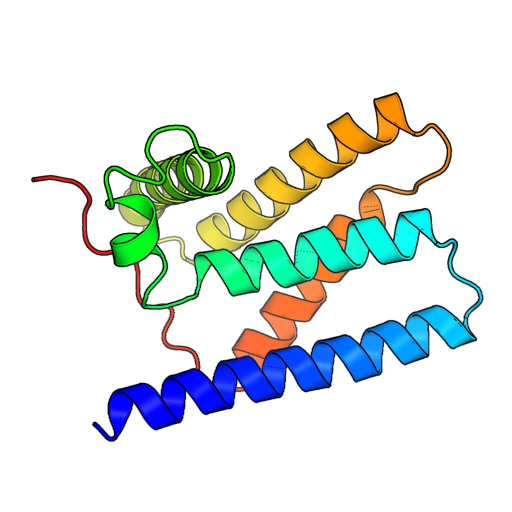TOM 877 O O . VAL A 1 102 ? 8.493 8.009 -4.038 1.00 88.94 102 VAL A O 1
ATOM 880 N N . VAL A 1 103 ? 6.705 9.349 -3.999 1.00 89.12 103 VAL A N 1
ATOM 881 C CA . VAL A 1 103 ? 7.373 10.492 -4.638 1.00 89.12 103 VAL A CA 1
ATOM 882 C C . VAL A 1 103 ? 8.503 11.024 -3.754 1.00 89.12 103 VAL A C 1
ATOM 884 O O . VAL A 1 103 ? 9.591 11.284 -4.259 1.00 89.12 103 VAL A O 1
ATOM 887 N N . ILE A 1 104 ? 8.303 11.114 -2.436 1.00 87.00 104 ILE A N 1
ATOM 888 C CA . ILE A 1 104 ? 9.379 11.486 -1.502 1.00 87.00 104 ILE A CA 1
ATOM 889 C C . ILE A 1 104 ? 10.523 10.463 -1.562 1.00 87.00 104 ILE A C 1
ATOM 891 O O . ILE A 1 104 ? 11.684 10.851 -1.646 1.00 87.00 104 ILE A O 1
ATOM 895 N N . LEU A 1 105 ? 10.212 9.162 -1.574 1.00 85.62 105 LEU A N 1
ATOM 896 C CA . LEU A 1 105 ? 11.227 8.111 -1.720 1.00 85.62 105 LEU A CA 1
ATOM 897 C C . LEU A 1 105 ? 11.946 8.162 -3.072 1.00 85.62 105 LEU A C 1
ATOM 899 O O . LEU A 1 105 ? 13.137 7.872 -3.140 1.00 85.62 105 LEU A O 1
ATOM 903 N N . TYR A 1 106 ? 11.243 8.535 -4.140 1.00 86.19 106 TYR A N 1
ATOM 904 C CA . TYR A 1 106 ? 11.825 8.706 -5.465 1.00 86.19 106 TYR A CA 1
ATOM 905 C C . TYR A 1 106 ? 12.916 9.779 -5.468 1.00 86.19 106 TYR A C 1
ATOM 907 O O . TYR A 1 106 ? 14.010 9.504 -5.948 1.00 86.19 106 TYR A O 1
ATOM 915 N N . PHE A 1 107 ? 12.676 10.938 -4.845 1.00 85.06 107 PHE A N 1
ATOM 916 C CA . PHE A 1 107 ? 13.694 11.990 -4.714 1.00 85.06 107 PHE A CA 1
ATOM 917 C C . PHE A 1 107 ? 14.938 11.555 -3.923 1.00 85.06 107 PHE A C 1
ATOM 919 O O . PHE A 1 107 ? 15.983 12.184 -4.040 1.00 85.06 107 PHE A O 1
ATOM 926 N N . ILE A 1 108 ? 14.838 10.491 -3.122 1.00 80.38 108 ILE A N 1
ATOM 927 C CA . ILE A 1 108 ? 15.959 9.929 -2.356 1.00 80.38 108 ILE A CA 1
ATOM 928 C C . ILE A 1 108 ? 16.690 8.831 -3.155 1.00 80.38 108 ILE A C 1
ATOM 930 O O . ILE A 1 108 ? 17.888 8.639 -2.971 1.00 80.38 108 ILE A O 1
ATOM 934 N N . GLY A 1 109 ? 15.977 8.086 -4.009 1.00 70.00 109 GLY A N 1
ATOM 935 C CA . GLY A 1 109 ? 16.479 6.878 -4.684 1.00 70.00 109 GLY A CA 1
ATOM 936 C C . GLY A 1 109 ? 16.753 6.995 -6.190 1.00 70.00 109 GLY A C 1
ATOM 937 O O . GLY A 1 109 ? 17.229 6.026 -6.774 1.00 70.00 109 GLY A O 1
ATOM 938 N N . ASP A 1 110 ? 16.409 8.123 -6.813 1.00 66.50 110 ASP A N 1
ATOM 939 C CA . ASP A 1 110 ? 16.764 8.614 -8.164 1.00 66.50 110 ASP A CA 1
ATOM 940 C C . ASP A 1 110 ? 16.559 7.684 -9.390 1.00 66.50 110 ASP A C 1
ATOM 942 O O . ASP A 1 110 ? 16.918 8.038 -10.508 1.00 66.50 110 ASP A O 1
ATOM 946 N N . MET A 1 111 ? 15.963 6.490 -9.239 1.00 74.94 111 MET A N 1
ATOM 947 C CA . MET A 1 111 ? 15.845 5.506 -10.342 1.00 74.94 111 MET A CA 1
ATOM 948 C C . MET A 1 111 ? 14.477 4.813 -10.477 1.00 74.94 111 MET A C 1
ATOM 950 O O . MET A 1 111 ? 14.333 3.829 -11.206 1.00 74.94 111 MET A O 1
ATOM 954 N N . GLY A 1 112 ? 13.459 5.268 -9.747 1.00 81.88 112 GLY A N 1
ATOM 955 C CA . GLY A 1 112 ? 12.147 4.612 -9.704 1.00 81.88 112 GLY A CA 1
ATOM 956 C C . GLY A 1 112 ? 11.073 5.390 -10.456 1.00 81.88 112 GLY A C 1
ATOM 957 O O . GLY A 1 112 ? 11.133 6.600 -10.566 1.00 81.88 112 GLY A O 1
ATOM 958 N N . ASN A 1 113 ? 10.031 4.729 -10.938 1.00 89.06 113 ASN A N 1
ATOM 959 C CA . ASN A 1 113 ? 8.853 5.390 -11.474 1.00 89.06 113 ASN A CA 1
ATOM 960 C C . ASN A 1 113 ? 7.734 5.359 -10.416 1.00 89.06 113 ASN A C 1
ATOM 962 O O . ASN A 1 113 ? 7.143 4.296 -10.183 1.00 89.06 113 ASN A O 1
ATOM 966 N N . PRO A 1 114 ? 7.400 6.500 -9.780 1.00 89.62 114 PRO A N 1
ATOM 967 C CA . PRO A 1 114 ? 6.395 6.554 -8.722 1.00 89.62 114 PRO A CA 1
ATOM 968 C C . PRO A 1 114 ? 4.994 6.155 -9.205 1.00 89.62 114 PRO A C 1
ATOM 970 O O . PRO A 1 114 ? 4.161 5.774 -8.385 1.00 89.62 114 PRO A O 1
ATOM 973 N N . LEU A 1 115 ? 4.725 6.145 -10.517 1.00 90.50 115 LEU A N 1
ATOM 974 C CA . LEU A 1 115 ? 3.452 5.681 -11.079 1.00 90.50 115 LEU A CA 1
ATOM 975 C C . LEU A 1 115 ? 3.153 4.212 -10.741 1.00 90.50 115 LEU A C 1
ATOM 977 O O . LEU A 1 115 ? 1.984 3.840 -10.647 1.00 90.50 115 LEU A O 1
ATOM 981 N N . TYR A 1 116 ? 4.168 3.387 -10.458 1.00 89.69 116 TYR A N 1
ATOM 982 C CA . TYR A 1 116 ? 3.951 2.012 -9.991 1.00 89.69 116 TYR A CA 1
ATOM 983 C C . TYR A 1 116 ? 3.203 1.941 -8.652 1.00 89.69 116 TYR A C 1
ATOM 985 O O . TYR A 1 116 ? 2.522 0.951 -8.384 1.00 89.69 116 TYR A O 1
ATOM 993 N N . SER A 1 117 ? 3.245 3.002 -7.839 1.00 91.31 117 SER A N 1
ATOM 994 C CA . SER A 1 117 ? 2.434 3.093 -6.618 1.00 91.31 117 SER A CA 1
ATOM 995 C C . SER A 1 117 ? 0.943 3.328 -6.906 1.00 91.31 117 SER A C 1
ATOM 997 O O . SER A 1 117 ? 0.075 2.813 -6.194 1.00 91.31 117 SER A O 1
ATOM 999 N N . ILE A 1 118 ? 0.621 4.025 -8.001 1.00 90.69 118 ILE A N 1
ATOM 1000 C CA . ILE A 1 118 ? -0.758 4.173 -8.480 1.00 90.69 118 ILE A CA 1
ATOM 1001 C C . ILE A 1 118 ? -1.252 2.824 -8.995 1.00 90.69 118 ILE A C 1
ATOM 1003 O O . ILE A 1 118 ? -2.325 2.380 -8.599 1.00 90.69 118 ILE A O 1
ATOM 1007 N N . VAL A 1 119 ? -0.444 2.131 -9.805 1.00 91.81 119 VAL A N 1
ATOM 1008 C CA . VAL A 1 119 ? -0.781 0.794 -10.320 1.00 91.81 119 VAL A CA 1
ATOM 1009 C C . VAL A 1 119 ? -1.050 -0.182 -9.171 1.00 91.81 119 VAL A C 1
ATOM 1011 O O . VAL A 1 119 ? -2.077 -0.858 -9.178 1.00 91.81 119 VAL A O 1
ATOM 1014 N N . GLY A 1 120 ? -0.191 -0.207 -8.145 1.00 89.50 120 GLY A N 1
ATOM 1015 C CA . GLY A 1 120 ? -0.399 -1.026 -6.945 1.00 89.50 120 GLY A CA 1
ATOM 1016 C C . GLY A 1 120 ? -1.707 -0.716 -6.219 1.00 89.50 120 GLY A C 1
ATOM 1017 O O . GLY A 1 120 ? -2.450 -1.632 -5.868 1.00 89.50 120 GLY A O 1
ATOM 1018 N N . SER A 1 121 ? -2.029 0.570 -6.065 1.00 89.94 121 SER A N 1
ATOM 1019 C CA . SER A 1 121 ? -3.277 1.020 -5.438 1.00 89.94 121 SER A CA 1
ATOM 1020 C C . SER A 1 121 ? -4.518 0.625 -6.244 1.00 89.94 121 SER A C 1
ATOM 1022 O O . SER A 1 121 ? -5.485 0.111 -5.684 1.00 89.94 121 SER A O 1
ATOM 1024 N N . VAL A 1 122 ? -4.488 0.824 -7.564 1.00 89.75 122 VAL A N 1
ATOM 1025 C CA . VAL A 1 122 ? -5.604 0.498 -8.467 1.00 89.75 122 VAL A CA 1
ATOM 1026 C C . VAL A 1 122 ? -5.861 -1.004 -8.495 1.00 89.75 122 VAL A C 1
ATOM 1028 O O . VAL A 1 122 ? -7.008 -1.435 -8.393 1.00 89.75 122 VAL A O 1
ATOM 1031 N N . ILE A 1 123 ? -4.802 -1.808 -8.591 1.00 90.00 123 ILE A N 1
ATOM 1032 C CA . ILE A 1 123 ? -4.907 -3.267 -8.591 1.00 90.00 123 ILE A CA 1
ATOM 1033 C C . ILE A 1 123 ? -5.492 -3.770 -7.269 1.00 90.00 123 ILE A C 1
ATOM 1035 O O . ILE A 1 123 ? -6.394 -4.609 -7.287 1.00 90.00 123 ILE A O 1
ATOM 1039 N N . PHE A 1 124 ? -5.031 -3.243 -6.130 1.00 88.88 124 PHE A N 1
ATOM 1040 C CA . PHE A 1 124 ? -5.595 -3.596 -4.829 1.00 88.88 124 PHE A CA 1
ATOM 1041 C C . PHE A 1 124 ? -7.096 -3.289 -4.765 1.00 88.88 124 PHE A C 1
ATOM 1043 O O . PHE A 1 124 ? -7.889 -4.161 -4.411 1.00 88.88 124 PHE A O 1
ATOM 1050 N N . GLU A 1 125 ? -7.502 -2.071 -5.134 1.00 84.19 125 GLU A N 1
ATOM 1051 C CA . GLU A 1 125 ? -8.907 -1.651 -5.096 1.00 84.19 125 GLU A CA 1
ATOM 1052 C C . GLU A 1 125 ? -9.780 -2.476 -6.051 1.00 84.19 125 GLU A C 1
ATOM 1054 O O . GLU A 1 125 ? -10.876 -2.902 -5.679 1.00 84.19 125 GLU A O 1
ATOM 1059 N N . GLY A 1 126 ? -9.281 -2.773 -7.255 1.00 85.12 126 GLY A N 1
ATOM 1060 C CA . GLY A 1 126 ? -9.958 -3.639 -8.220 1.00 85.12 126 GLY A CA 1
ATOM 1061 C C . GLY A 1 126 ? -10.186 -5.050 -7.676 1.00 85.12 126 GLY A C 1
ATOM 1062 O O . GLY A 1 126 ? -11.301 -5.574 -7.747 1.00 85.12 126 GLY A O 1
ATOM 1063 N N . LEU A 1 127 ? -9.164 -5.644 -7.052 1.00 84.81 127 LEU A N 1
ATOM 1064 C CA . LEU A 1 127 ? -9.271 -6.953 -6.405 1.00 84.81 127 LEU A CA 1
ATOM 1065 C C . LEU A 1 127 ? -10.202 -6.920 -5.190 1.00 84.81 127 LEU A C 1
ATOM 1067 O O . LEU A 1 127 ? -11.011 -7.829 -5.017 1.00 84.81 127 LEU A O 1
ATOM 1071 N N . ALA A 1 128 ? -10.141 -5.872 -4.368 1.00 78.12 128 ALA A N 1
ATOM 1072 C CA . ALA A 1 128 ? -11.008 -5.715 -3.204 1.00 78.12 128 ALA A CA 1
ATOM 1073 C C . ALA A 1 128 ? -12.494 -5.628 -3.600 1.00 78.12 128 ALA A C 1
ATOM 1075 O O . ALA A 1 128 ? -13.344 -6.229 -2.935 1.00 78.12 128 ALA A O 1
ATOM 1076 N N . ILE A 1 129 ? -12.807 -4.944 -4.708 1.00 77.56 129 ILE A N 1
ATOM 1077 C CA . ILE A 1 129 ? -14.157 -4.894 -5.291 1.00 77.56 129 ILE A CA 1
ATOM 1078 C C . ILE A 1 129 ? -14.561 -6.273 -5.833 1.00 77.56 129 ILE A C 1
ATOM 1080 O O . ILE A 1 129 ? -15.638 -6.773 -5.497 1.00 77.56 129 ILE A O 1
ATOM 1084 N N . GLY A 1 130 ? -13.701 -6.907 -6.638 1.00 74.56 130 GLY A N 1
ATOM 1085 C CA . GLY A 1 130 ? -13.979 -8.200 -7.273 1.00 74.56 130 GLY A CA 1
ATOM 1086 C C . GLY A 1 130 ? -14.181 -9.340 -6.272 1.00 74.56 130 GLY A C 1
ATOM 1087 O O . GLY A 1 130 ? -15.079 -10.164 -6.430 1.00 74.56 130 GLY A O 1
ATOM 1088 N N . LEU A 1 131 ? -13.416 -9.341 -5.178 1.00 69.44 131 LEU A N 1
ATOM 1089 C CA . LEU A 1 131 ? -13.519 -10.338 -4.115 1.00 69.44 131 LEU A CA 1
ATOM 1090 C C . LEU A 1 131 ? -14.784 -10.178 -3.245 1.00 69.44 131 LEU A C 1
ATOM 1092 O O . LEU A 1 131 ? -15.037 -11.052 -2.415 1.00 69.44 131 LEU A O 1
ATOM 1096 N N . ARG A 1 132 ? -15.589 -9.109 -3.429 1.00 55.62 132 ARG A N 1
ATOM 1097 C CA . ARG A 1 132 ? -16.910 -8.836 -2.799 1.00 55.62 132 ARG A CA 1
ATOM 1098 C C . ARG A 1 132 ? -17.028 -9.190 -1.302 1.00 55.62 132 ARG A C 1
ATOM 1100 O O . ARG A 1 132 ? -18.113 -9.532 -0.830 1.00 55.62 132 ARG A O 1
ATOM 1107 N N . LYS A 1 133 ? -15.938 -9.183 -0.529 1.00 52.97 133 LYS A N 1
ATOM 1108 C CA . LYS A 1 133 ? -15.942 -9.755 0.837 1.00 52.97 133 LYS A CA 1
ATOM 1109 C C . LYS A 1 133 ? -15.114 -9.020 1.864 1.00 52.97 133 LYS A C 1
ATOM 1111 O O . LYS A 1 133 ? -15.088 -9.468 3.007 1.00 52.97 133 LYS A O 1
ATOM 1116 N N . ILE A 1 134 ? -14.497 -7.903 1.512 1.00 51.06 134 ILE A N 1
ATOM 1117 C CA . ILE A 1 134 ? -13.921 -7.020 2.516 1.00 51.06 134 ILE A CA 1
ATOM 1118 C C . ILE A 1 134 ? -14.990 -5.969 2.765 1.00 51.06 134 ILE A C 1
ATOM 1120 O O . ILE A 1 134 ? -15.098 -5.031 1.973 1.00 51.06 134 ILE A O 1
ATOM 1124 N N . PRO A 1 135 ? -15.852 -6.129 3.793 1.00 46.81 135 PRO A N 1
ATOM 1125 C CA . PRO A 1 135 ? -16.524 -4.955 4.302 1.00 46.81 135 PRO A CA 1
ATOM 1126 C C . PRO A 1 135 ? -15.398 -3.979 4.605 1.00 46.81 135 PRO A C 1
ATOM 1128 O O . PRO A 1 135 ? -14.488 -4.305 5.367 1.00 46.81 135 PRO A O 1
ATOM 1131 N N . PHE A 1 136 ? -15.416 -2.832 3.936 1.00 46.78 136 PHE A N 1
ATOM 1132 C CA . PHE A 1 136 ? -14.662 -1.688 4.394 1.00 46.78 136 PHE A CA 1
ATOM 1133 C C . PHE A 1 136 ? -15.212 -1.394 5.789 1.00 46.78 136 PHE A C 1
ATOM 1135 O O . PHE A 1 136 ? -16.252 -0.756 5.948 1.00 46.78 136 PHE A O 1
ATOM 1142 N N . THR A 1 137 ? -14.620 -2.022 6.798 1.00 48.09 137 THR A N 1
ATOM 1143 C CA . THR A 1 137 ? -14.928 -1.740 8.184 1.00 48.09 137 THR A CA 1
ATOM 1144 C C . THR A 1 137 ? -14.146 -0.489 8.471 1.00 48.09 137 THR A C 1
ATOM 1146 O O . THR A 1 137 ? -12.934 -0.548 8.674 1.00 48.09 137 THR A O 1
ATOM 1149 N N . TRP A 1 138 ? -14.855 0.631 8.369 1.00 49.81 138 TRP A N 1
ATOM 1150 C CA . TRP A 1 138 ? -14.389 1.922 8.832 1.00 49.81 138 TRP A CA 1
ATOM 1151 C C . TRP A 1 138 ? -13.706 1.729 10.186 1.00 49.81 138 TRP A C 1
ATOM 1153 O O . TRP A 1 138 ? -14.258 1.007 11.030 1.00 49.81 138 TRP A O 1
ATOM 1163 N N . PRO A 1 139 ? -12.521 2.314 10.403 1.00 44.8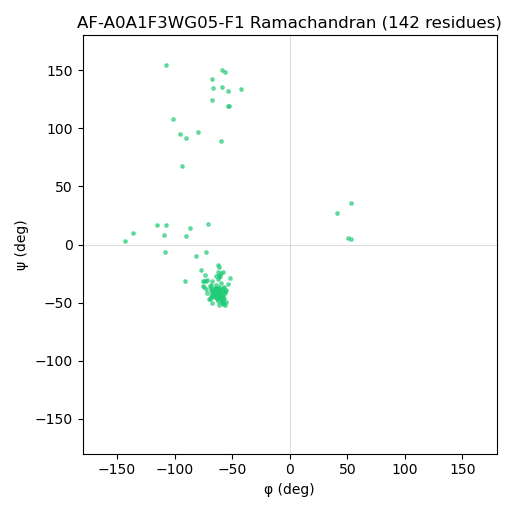8 139 PRO A N 1
ATOM 1164 C CA . PRO A 1 139 ? -12.045 2.441 11.764 1.00 44.88 139 PRO A CA 1
ATOM 1165 C C . PRO A 1 139 ? -13.152 3.147 12.570 1.00 44.88 139 PRO A C 1
ATOM 1167 O O . PRO A 1 139 ? -13.742 4.108 12.062 1.00 44.88 139 PRO A O 1
ATOM 1170 N N . PRO A 1 140 ? -13.528 2.635 13.755 1.00 42.38 140 PRO A N 1
ATOM 1171 C CA . PRO A 1 140 ? -14.495 3.317 14.597 1.00 42.38 140 PRO A CA 1
ATOM 1172 C C . PRO A 1 140 ? -13.965 4.712 14.928 1.00 42.38 140 PRO A C 1
ATOM 1174 O O . PRO A 1 140 ? -12.757 4.962 14.924 1.00 42.38 140 PRO A O 1
ATOM 1177 N N . ASP A 1 141 ? -14.904 5.630 15.118 1.00 42.16 141 ASP A N 1
ATOM 1178 C CA . ASP A 1 141 ? -14.624 7.041 15.307 1.00 42.16 141 ASP A CA 1
ATOM 1179 C C . ASP A 1 141 ? -13.594 7.225 16.432 1.00 42.16 141 ASP A C 1
ATOM 1181 O O . ASP A 1 141 ? -13.844 6.848 17.570 1.00 42.16 141 ASP A O 1
ATOM 1185 N N . LEU A 1 142 ? -12.431 7.815 16.129 1.00 47.81 142 LEU A N 1
ATOM 1186 C CA . LEU A 1 142 ? -11.409 8.170 17.131 1.00 47.81 142 LEU A CA 1
ATOM 1187 C C . LEU A 1 142 ? -11.854 9.352 18.024 1.00 47.81 142 LEU A C 1
ATOM 1189 O O . LEU A 1 142 ? -11.019 10.054 18.585 1.00 47.81 142 LEU A O 1
ATOM 1193 N N . SER A 1 143 ? -13.152 9.662 18.059 1.00 41.06 143 SER A N 1
ATOM 1194 C CA . SER A 1 143 ? -13.745 10.686 18.916 1.00 41.06 143 SER A CA 1
ATOM 1195 C C . SER A 1 143 ? -14.243 10.051 20.213 1.00 41.06 143 SER A C 1
ATOM 1197 O O . SER A 1 143 ? -15.448 9.987 20.445 1.00 41.06 143 SER A O 1
ATOM 1199 N N . GLU A 1 144 ? -13.304 9.582 21.027 1.00 37.16 144 GLU A N 1
ATOM 1200 C CA . GLU A 1 144 ? -13.449 9.474 22.483 1.00 37.16 144 GLU A CA 1
ATOM 1201 C C . GLU A 1 144 ? -12.232 10.129 23.139 1.00 37.16 144 GLU A C 1
ATOM 1203 O O . GLU A 1 144 ? -11.090 9.831 22.711 1.00 37.16 144 GLU A O 1
#

Solvent-accessible surface area (backbone atoms only — not comparable to full-atom values): 8090 Å² total; per-residue (Å²): 114,75,68,57,58,56,51,55,50,52,54,50,50,53,52,51,52,47,52,56,51,53,50,52,44,59,73,69,68,55,53,69,56,30,54,48,37,19,47,52,24,36,48,49,57,53,53,74,64,38,88,65,42,60,66,51,43,71,33,79,90,27,72,83,36,69,66,34,55,54,51,52,51,51,51,52,52,38,58,64,26,60,78,65,73,39,70,65,56,41,55,52,52,52,40,46,54,46,31,54,52,40,45,57,50,32,78,74,64,79,76,51,56,50,64,33,17,48,52,20,31,50,52,45,53,53,49,50,59,73,64,74,69,69,74,84,68,69,77,74,79,86,83,121

Nearest PDB structures (foldseek):
  7bu0-assembly1_B  TM=2.409E-01  e=8.326E+00  Legionella pneumophila subsp. pneumophila str. Philadelphia 1

Sequence (144 aa):
MLKNLKIDRNYFYQLISFFVIFLFLSVIDVTLLNKLFFSIAYFWHTLLSHPNIMVKVESKRYRYSFIKHIYILDCYLQKTCNKNENKYLAKVLRALQVFGFVVILYFIGDMGNPLYSIVGSVIFEGLAIGLRKIPFTWPPDLSE

Radius of gyration: 15.76 Å; Cα contacts (8 Å, |Δi|>4): 105; chains: 1; bounding box: 38×32×42 Å

Mean predicted aligned error: 7.65 Å

Secondary structure (DSSP, 8-state):
-HHHHHHHHHHHHHHHHHHHHHHHHHHTT--HHHHHHHHHHHHHHHHHT-TTHHHHHHSGGGTT-HHHHHHHHHHHHHHHHHTTT-HHHHHHHHHHHHHHHHHHHHHHHSS--THHHHHHHHHHHHHHHHTT------PPP---

pLDDT: mean 78.4, std 14.15, range [37.16, 94.81]

Foldseek 3Di:
DVVVVLLVVVLVVLVVVLVVVLVVCVVVPPDPLLSVLLVLLLVLVVLLLRPCNVVVLPDPVNVPPPSVVLNVVLLVQVVVVVVVVDPVSSLVVNLVVSLVVSVVVCVVVVDYDSCSSVVSSVSNVVVVVVVVRRPSPRDPRPPD